Protein AF-A0A820KK23-F1 (afdb_monomer_lite)

Secondary structure (DSSP, 8-state):
------STT---EEEE-TT--EEEE-TT--HHHHHHHHHIIIIIS--HHHHHHTS-SS-EEEETTTTEEEEHHHHHHHHIIIIIGGGS-TT----

Radius of gyration: 14.83 Å; chains: 1; bounding box: 38×29×32 Å

Sequence (95 aa):
MLHFYSVNNEPTIITTDTNSTMKVSIPGYD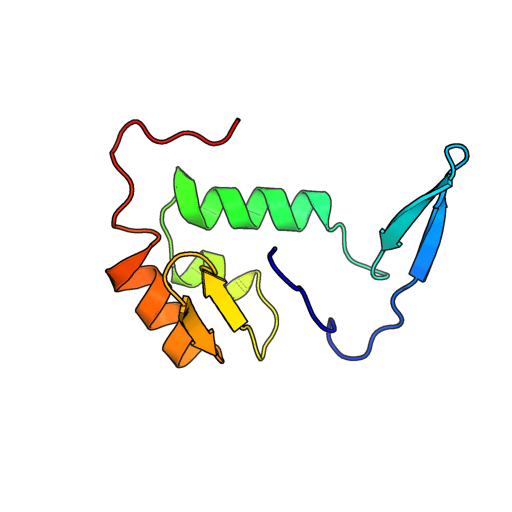LAALWDKHCEHEFNRRDVAATMLTMVSDPYVNHIPTMTGGVGAKDLSRFYEHHFINNNPEDFQII

Organism: NCBI:txid433720

Foldseek 3Di:
DADQDDDPPADFDFDQDPVRDTDTDGPPDDVVVLVVQLCCCQEVVLPLVSNLVSHHQFGWDAPVVVRDADTGSVRRSVCSVPPGSVPDDPPDDDD

InterPro domains:
  IPR009959 Polyketide cyclase SnoaL-like [PTHR38436] (5-94)

pLDDT: mean 78.09, std 17.92, range [29.95, 95.25]

Structure (mmCIF, N/CA/C/O backbone):
data_AF-A0A820KK23-F1
#
_entry.id   AF-A0A820KK23-F1
#
loop_
_atom_site.group_PDB
_atom_site.id
_atom_site.type_symbol
_atom_site.label_atom_id
_atom_site.label_alt_id
_atom_site.label_comp_id
_atom_site.label_asym_id
_atom_site.label_entity_id
_atom_site.label_seq_id
_atom_site.pdbx_PDB_ins_code
_atom_site.Cartn_x
_atom_site.Cartn_y
_atom_site.Cartn_z
_atom_site.occupancy
_atom_site.B_iso_or_equiv
_atom_site.auth_seq_id
_atom_site.auth_comp_id
_atom_site.auth_asym_id
_atom_site.auth_atom_id
_atom_site.pdbx_PDB_model_num
ATOM 1 N N . MET A 1 1 ? 7.358 8.828 3.922 1.00 29.95 1 MET A N 1
ATOM 2 C CA . MET A 1 1 ? 8.421 8.402 2.992 1.00 29.95 1 MET A CA 1
ATOM 3 C C . MET A 1 1 ? 8.349 6.890 2.921 1.00 29.95 1 MET A C 1
ATOM 5 O O . MET A 1 1 ? 8.709 6.237 3.891 1.00 29.95 1 MET A O 1
ATOM 9 N N . LEU A 1 2 ? 7.750 6.351 1.858 1.00 32.91 2 LEU A N 1
ATOM 10 C CA . LEU A 1 2 ? 7.745 4.912 1.603 1.00 32.91 2 LEU A CA 1
ATOM 11 C C . LEU A 1 2 ? 9.175 4.544 1.198 1.00 32.91 2 LEU A C 1
ATOM 13 O O . LEU A 1 2 ? 9.690 5.050 0.204 1.00 32.91 2 LEU A O 1
ATOM 17 N N . HIS A 1 3 ? 9.859 3.771 2.033 1.00 35.41 3 HIS A N 1
ATOM 18 C CA . HIS A 1 3 ? 11.171 3.240 1.695 1.00 35.41 3 HIS A CA 1
ATOM 19 C C . HIS A 1 3 ? 10.946 1.882 1.027 1.00 35.41 3 HIS A C 1
ATOM 21 O O . HIS A 1 3 ? 10.559 0.924 1.685 1.00 35.41 3 HIS A O 1
ATOM 27 N N . PHE A 1 4 ? 11.166 1.814 -0.282 1.00 38.22 4 PHE A N 1
ATOM 28 C CA . PHE A 1 4 ? 11.183 0.562 -1.030 1.00 38.22 4 PHE A CA 1
ATOM 29 C C . PHE A 1 4 ? 12.621 0.018 -0.985 1.00 38.22 4 PHE A C 1
ATOM 31 O O . PHE A 1 4 ? 13.472 0.493 -1.735 1.00 38.22 4 PHE A O 1
ATOM 38 N N . TYR A 1 5 ? 12.945 -0.907 -0.072 1.00 36.78 5 TYR A N 1
ATOM 39 C CA . TYR A 1 5 ? 14.233 -1.619 -0.133 1.00 36.78 5 TYR A CA 1
ATOM 40 C C . TYR A 1 5 ? 14.147 -2.857 -1.030 1.00 36.78 5 TYR A C 1
ATOM 42 O O . TYR A 1 5 ? 13.180 -3.608 -0.986 1.00 36.78 5 TYR A O 1
ATOM 50 N N . SER A 1 6 ? 15.230 -3.024 -1.796 1.00 38.69 6 SER A N 1
ATOM 51 C CA . SER A 1 6 ? 15.741 -4.198 -2.514 1.00 38.69 6 SER A CA 1
ATOM 52 C C . SER A 1 6 ? 14.719 -5.117 -3.184 1.00 38.69 6 SER A C 1
ATOM 54 O O . SER A 1 6 ? 14.170 -6.044 -2.591 1.00 38.69 6 SER A O 1
ATOM 56 N N . VAL A 1 7 ? 14.576 -4.922 -4.492 1.00 43.91 7 VAL A N 1
ATOM 57 C CA . VAL A 1 7 ? 14.015 -5.926 -5.394 1.00 43.91 7 VAL A CA 1
ATOM 58 C C . VAL A 1 7 ? 15.051 -7.039 -5.527 1.00 43.91 7 VAL A C 1
ATOM 60 O O . VAL A 1 7 ? 16.051 -6.877 -6.215 1.00 43.91 7 VAL A O 1
ATOM 63 N N . ASN A 1 8 ? 14.852 -8.144 -4.812 1.00 47.09 8 ASN A N 1
ATOM 64 C CA . ASN A 1 8 ? 15.457 -9.455 -5.077 1.00 47.09 8 ASN A CA 1
ATOM 65 C C . ASN A 1 8 ? 16.980 -9.512 -5.341 1.00 47.09 8 ASN A C 1
ATOM 67 O O . ASN A 1 8 ? 17.435 -10.441 -6.001 1.00 47.09 8 ASN A O 1
ATOM 71 N N . ASN A 1 9 ? 17.783 -8.586 -4.797 1.00 50.81 9 ASN A N 1
ATOM 72 C CA . ASN A 1 9 ? 19.234 -8.539 -5.030 1.00 50.81 9 ASN A CA 1
ATOM 73 C C . ASN A 1 9 ? 19.632 -8.228 -6.497 1.00 50.81 9 ASN A C 1
ATOM 75 O O . ASN A 1 9 ? 20.771 -8.485 -6.892 1.00 50.81 9 ASN A O 1
ATOM 79 N N . GLU A 1 10 ? 18.713 -7.656 -7.283 1.00 48.78 10 GLU A N 1
ATOM 80 C CA . GLU A 1 10 ? 18.983 -7.127 -8.624 1.00 48.78 10 GLU A CA 1
ATOM 81 C C . GLU A 1 10 ? 19.661 -5.747 -8.526 1.00 48.78 10 GLU A C 1
ATOM 83 O O . GLU A 1 10 ? 19.316 -4.946 -7.648 1.00 48.78 10 GLU A O 1
ATOM 88 N N . PRO A 1 11 ? 20.645 -5.432 -9.389 1.00 49.38 11 PRO A N 1
ATOM 89 C CA . PRO A 1 11 ? 21.402 -4.193 -9.284 1.00 49.38 11 PRO A CA 1
ATOM 90 C C . PRO A 1 11 ? 20.509 -2.980 -9.561 1.00 49.38 11 PRO A C 1
ATOM 92 O O . PRO A 1 11 ? 20.061 -2.752 -10.683 1.00 49.38 11 PRO A O 1
ATOM 95 N N . THR A 1 12 ? 20.296 -2.155 -8.537 1.00 55.69 12 THR A N 1
ATOM 96 C CA . THR A 1 12 ? 19.682 -0.833 -8.680 1.00 55.69 12 THR A CA 1
ATOM 97 C C . THR A 1 12 ? 20.584 0.062 -9.528 1.00 55.69 12 THR A C 1
ATOM 99 O O . THR A 1 12 ? 21.699 0.392 -9.118 1.00 55.69 12 THR A O 1
ATOM 102 N N . ILE A 1 13 ? 20.105 0.495 -10.695 1.00 57.81 13 ILE A N 1
ATOM 103 C CA . ILE A 1 13 ? 20.832 1.436 -11.548 1.00 57.81 13 ILE A CA 1
ATOM 104 C C . ILE A 1 13 ? 20.364 2.850 -11.203 1.00 57.81 13 ILE A C 1
ATOM 106 O O . ILE A 1 13 ? 19.215 3.224 -11.455 1.00 57.81 13 ILE A O 1
ATOM 110 N N . ILE A 1 14 ? 21.274 3.643 -10.637 1.00 56.69 14 ILE A N 1
ATOM 111 C CA . ILE A 1 14 ? 21.094 5.085 -10.449 1.00 56.69 14 ILE A CA 1
ATOM 112 C C . ILE A 1 14 ? 21.553 5.770 -11.735 1.00 56.69 14 ILE A C 1
ATOM 114 O O . ILE A 1 14 ? 22.741 5.776 -12.055 1.00 56.69 14 ILE A O 1
ATOM 118 N N . THR A 1 15 ? 20.606 6.331 -12.482 1.00 54.53 15 THR A N 1
ATOM 119 C CA . THR A 1 15 ? 20.891 7.140 -13.673 1.00 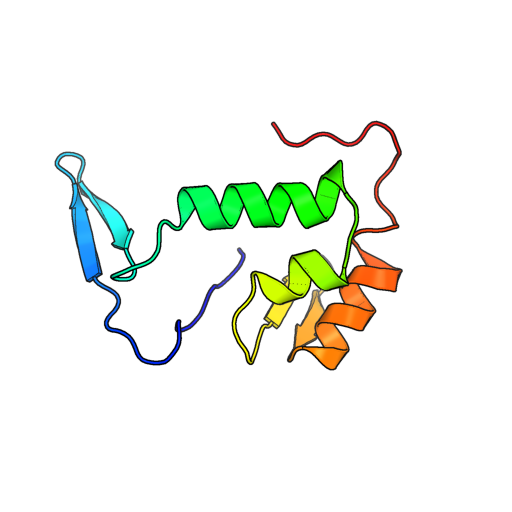54.53 15 THR A CA 1
ATOM 120 C C . THR A 1 15 ? 20.650 8.611 -13.368 1.00 54.53 15 THR A C 1
ATOM 122 O O . THR A 1 15 ? 19.645 8.962 -12.749 1.00 54.53 15 THR A O 1
ATOM 125 N N . THR A 1 16 ? 21.561 9.479 -13.795 1.00 46.97 16 THR A N 1
ATOM 126 C CA . THR A 1 16 ? 21.383 10.932 -13.710 1.00 46.97 16 THR A CA 1
ATOM 127 C C . THR A 1 16 ? 20.788 11.412 -15.025 1.00 46.97 16 THR A C 1
ATOM 129 O O . THR A 1 16 ? 21.390 11.199 -16.079 1.00 46.97 16 THR A O 1
ATOM 132 N N . ASP A 1 17 ? 19.611 12.037 -14.991 1.00 57.09 17 ASP A N 1
ATOM 133 C CA . ASP A 1 17 ? 19.100 12.718 -16.181 1.00 57.09 17 ASP A CA 1
ATOM 134 C C . ASP A 1 17 ? 19.757 14.094 -16.382 1.00 57.09 17 ASP A C 1
ATOM 136 O O . ASP A 1 17 ? 20.477 14.599 -15.519 1.00 57.09 17 ASP A O 1
ATOM 140 N N . THR A 1 18 ? 19.533 14.712 -17.545 1.00 60.19 18 THR A N 1
ATOM 141 C CA . THR A 1 18 ? 20.134 16.004 -17.932 1.00 60.19 18 THR A CA 1
ATOM 142 C C . THR A 1 18 ? 19.830 17.152 -16.961 1.00 60.19 18 THR A C 1
ATOM 144 O O . THR A 1 18 ? 20.516 18.169 -17.005 1.00 60.19 18 THR A O 1
ATOM 147 N N . ASN A 1 19 ? 18.848 16.989 -16.068 1.00 59.91 19 ASN A N 1
ATOM 148 C CA . ASN A 1 19 ? 18.470 17.961 -15.041 1.00 59.91 19 ASN A CA 1
ATOM 149 C C . ASN A 1 19 ? 19.078 17.657 -13.659 1.00 59.91 19 ASN A C 1
ATOM 151 O O . ASN A 1 19 ? 18.677 18.265 -12.671 1.00 59.91 19 ASN A O 1
ATOM 155 N N . SER A 1 20 ? 20.062 16.752 -13.570 1.00 56.56 20 SER A N 1
ATOM 156 C CA . SER A 1 20 ? 20.683 16.320 -12.304 1.00 56.56 20 SER A CA 1
ATOM 157 C C . SER A 1 20 ? 19.712 15.643 -11.327 1.00 56.56 20 SER A C 1
ATOM 159 O O . SER A 1 20 ? 19.990 15.554 -10.130 1.00 56.56 20 SER A O 1
ATOM 161 N N . THR A 1 21 ? 18.585 15.128 -11.823 1.00 58.44 21 THR A N 1
ATOM 162 C CA . THR A 1 21 ? 17.641 14.353 -11.016 1.00 58.44 21 THR A CA 1
ATOM 163 C C . THR A 1 21 ? 18.145 12.918 -10.940 1.00 58.44 21 THR A C 1
ATOM 165 O O . THR A 1 21 ? 18.385 12.282 -11.971 1.00 58.44 21 THR A O 1
ATOM 168 N N . MET A 1 22 ? 18.312 12.387 -9.727 1.00 56.78 22 MET A N 1
ATOM 169 C CA . MET A 1 22 ? 18.623 10.969 -9.558 1.00 56.78 22 MET A CA 1
ATOM 170 C C . MET A 1 22 ? 17.382 10.143 -9.892 1.00 56.78 22 MET A C 1
ATOM 172 O O . MET A 1 22 ? 16.384 10.194 -9.173 1.00 56.78 22 MET A O 1
ATOM 176 N N . LYS A 1 23 ? 17.448 9.370 -10.975 1.00 61.88 23 LYS A N 1
ATOM 177 C CA . LYS A 1 23 ? 16.442 8.371 -11.329 1.00 61.88 23 LYS A CA 1
ATOM 178 C C . LYS A 1 23 ? 16.924 7.006 -10.876 1.00 61.88 23 LYS A C 1
ATOM 180 O O . LYS A 1 23 ? 17.939 6.500 -11.354 1.00 61.88 23 LYS A O 1
ATOM 185 N N . VAL A 1 24 ? 16.178 6.428 -9.943 1.00 62.38 24 VAL A N 1
ATOM 186 C CA . VAL A 1 24 ? 16.341 5.039 -9.525 1.00 62.38 24 VAL A CA 1
ATOM 187 C C . VAL A 1 24 ? 15.582 4.173 -10.521 1.00 62.38 24 VAL A C 1
ATOM 189 O O . VAL A 1 24 ? 14.373 4.329 -10.673 1.00 62.38 24 VAL A O 1
ATOM 192 N N . SER A 1 25 ? 16.286 3.277 -11.206 1.00 68.12 25 SER A N 1
ATOM 193 C CA . SER A 1 25 ? 15.682 2.258 -12.065 1.00 68.12 25 SER A CA 1
ATOM 194 C C . SER A 1 25 ? 16.118 0.873 -11.609 1.00 68.12 25 SER A C 1
ATOM 196 O O . SER A 1 25 ? 17.274 0.666 -11.231 1.00 68.12 25 SER A O 1
ATOM 198 N N . ILE A 1 26 ? 15.186 -0.073 -11.636 1.00 69.94 26 ILE A N 1
ATOM 199 C CA . ILE A 1 26 ? 15.477 -1.482 -11.392 1.00 69.94 26 ILE A CA 1
ATOM 200 C C . ILE A 1 26 ? 15.329 -2.196 -12.743 1.00 69.94 26 ILE A C 1
ATOM 202 O O . ILE A 1 26 ? 14.254 -2.117 -13.345 1.00 69.94 26 ILE A O 1
ATOM 206 N N . PRO A 1 27 ? 16.388 -2.842 -13.267 1.00 74.38 27 PRO A N 1
ATOM 207 C CA . PRO A 1 27 ? 16.344 -3.517 -14.560 1.00 74.38 27 PRO A CA 1
ATOM 208 C C . PRO A 1 27 ? 15.179 -4.505 -14.655 1.00 74.38 27 PRO A C 1
ATOM 210 O O . PRO A 1 27 ? 14.962 -5.309 -13.755 1.00 74.38 27 PRO A O 1
ATOM 213 N N . GLY A 1 28 ? 14.422 -4.442 -15.753 1.00 78.25 28 GLY A N 1
ATOM 214 C CA . GLY A 1 28 ? 13.267 -5.317 -15.982 1.00 78.25 28 GLY A CA 1
ATOM 215 C C . GLY A 1 28 ? 11.959 -4.863 -15.327 1.00 78.25 28 GLY A C 1
ATOM 216 O O . GLY A 1 28 ? 10.940 -5.516 -15.540 1.00 78.25 28 GLY A O 1
ATOM 217 N N . TYR A 1 29 ? 11.953 -3.744 -14.594 1.00 76.12 29 TYR A N 1
ATOM 218 C CA . TYR A 1 29 ? 10.753 -3.212 -13.951 1.00 76.12 29 TYR A CA 1
ATOM 219 C C . TYR A 1 29 ? 10.452 -1.779 -14.391 1.00 76.12 29 TYR A C 1
ATOM 221 O O . TYR A 1 29 ? 11.285 -0.880 -14.274 1.00 76.12 29 TYR A O 1
ATOM 229 N N . ASP A 1 30 ? 9.217 -1.559 -14.841 1.00 84.12 30 ASP A N 1
ATOM 230 C CA . ASP A 1 30 ? 8.635 -0.225 -14.969 1.00 84.12 30 ASP A CA 1
ATOM 231 C C . ASP A 1 30 ? 8.010 0.166 -13.624 1.00 84.12 30 ASP A C 1
ATOM 233 O O . ASP A 1 30 ? 6.915 -0.276 -13.269 1.00 84.12 30 ASP A O 1
ATOM 237 N N . LEU A 1 31 ? 8.746 0.959 -12.844 1.00 82.56 31 LEU A N 1
ATOM 238 C CA . LEU A 1 31 ? 8.320 1.364 -11.504 1.00 82.56 31 LEU A CA 1
ATOM 239 C C . LEU A 1 31 ? 7.113 2.303 -11.530 1.00 82.56 31 LEU A C 1
ATOM 241 O O . LEU A 1 31 ? 6.339 2.289 -10.578 1.00 82.56 31 LEU A O 1
ATOM 245 N N . ALA A 1 32 ? 6.937 3.088 -12.598 1.00 84.88 32 ALA A N 1
ATOM 246 C CA . ALA A 1 32 ? 5.782 3.969 -12.732 1.00 84.88 32 ALA A CA 1
ATOM 247 C C . ALA A 1 32 ? 4.519 3.136 -12.970 1.00 84.88 32 ALA A C 1
ATOM 249 O O . ALA A 1 32 ? 3.552 3.259 -12.225 1.00 84.88 32 ALA A O 1
ATOM 250 N N . ALA A 1 33 ? 4.572 2.194 -13.914 1.00 84.38 33 ALA A N 1
ATOM 251 C CA . ALA A 1 33 ? 3.454 1.288 -14.159 1.00 84.38 33 ALA A CA 1
ATOM 252 C C . ALA A 1 33 ? 3.136 0.398 -12.940 1.00 84.38 33 ALA A C 1
ATOM 254 O O . ALA A 1 33 ? 1.969 0.118 -12.657 1.00 84.38 33 ALA A O 1
ATOM 255 N N . LEU A 1 34 ? 4.160 -0.051 -12.201 1.00 86.19 34 LEU A N 1
ATOM 256 C CA . LEU A 1 34 ? 3.964 -0.820 -10.969 1.00 86.19 34 LEU A CA 1
ATOM 257 C C . LEU A 1 34 ? 3.293 0.024 -9.878 1.00 86.19 34 LEU A C 1
ATOM 259 O O . LEU A 1 34 ? 2.391 -0.472 -9.205 1.00 86.19 34 LEU A O 1
ATOM 263 N N . TRP A 1 35 ? 3.710 1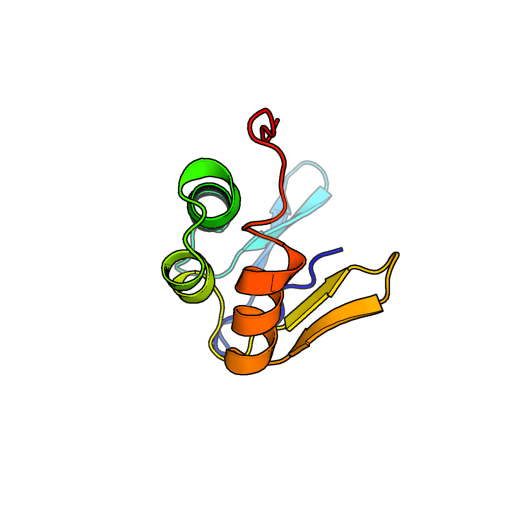.282 -9.726 1.00 86.50 35 TRP A N 1
ATOM 264 C CA . TRP A 1 35 ? 3.105 2.231 -8.795 1.00 86.50 35 TRP A CA 1
ATOM 265 C C . TRP A 1 35 ? 1.637 2.505 -9.133 1.00 86.50 35 TRP A C 1
ATOM 267 O O . TRP A 1 35 ? 0.782 2.376 -8.261 1.00 86.50 35 TRP A O 1
ATOM 277 N N . ASP A 1 36 ? 1.321 2.780 -10.398 1.00 89.81 36 ASP A N 1
ATOM 278 C CA . ASP A 1 36 ? -0.058 3.030 -10.831 1.00 89.81 36 ASP A CA 1
ATOM 279 C C . ASP A 1 36 ? -0.964 1.831 -10.522 1.00 89.81 36 ASP A C 1
ATOM 281 O O . ASP A 1 36 ? -2.056 1.984 -9.971 1.00 89.81 36 ASP A O 1
ATOM 285 N N . LYS A 1 37 ? -0.477 0.614 -10.795 1.00 88.44 37 LYS A N 1
ATOM 286 C CA . LYS A 1 37 ? -1.196 -0.626 -10.483 1.00 88.44 37 LYS A CA 1
ATOM 287 C C . LYS A 1 37 ? -1.367 -0.844 -8.976 1.00 88.44 37 LYS A C 1
ATOM 289 O O . LYS A 1 37 ? -2.423 -1.295 -8.534 1.00 88.44 37 LYS A O 1
ATOM 294 N N . HIS A 1 38 ? -0.343 -0.527 -8.187 1.00 90.44 38 HIS A N 1
ATOM 295 C CA . HIS A 1 38 ? -0.404 -0.582 -6.728 1.00 90.44 38 HIS A CA 1
ATOM 296 C C . HIS A 1 38 ? -1.507 0.337 -6.191 1.00 90.44 38 HIS A C 1
ATOM 298 O O . HIS A 1 38 ? -2.392 -0.113 -5.461 1.00 90.44 38 HIS A O 1
ATOM 304 N N . CYS A 1 39 ? -1.508 1.599 -6.626 1.00 90.56 39 CYS A N 1
ATOM 305 C CA . CYS A 1 39 ? -2.512 2.588 -6.258 1.00 90.56 39 CYS A CA 1
ATOM 306 C C . CYS A 1 39 ? -3.921 2.195 -6.725 1.00 90.56 39 CYS A C 1
ATOM 308 O O . CYS A 1 39 ? -4.891 2.363 -5.984 1.00 90.56 39 CYS A O 1
ATOM 310 N N . GLU A 1 40 ? -4.061 1.622 -7.921 1.00 90.88 40 GLU A N 1
ATOM 311 C CA . GLU A 1 40 ? -5.342 1.090 -8.389 1.00 90.88 40 GLU A CA 1
ATOM 312 C C . GLU A 1 40 ? -5.891 0.028 -7.420 1.00 90.88 40 GLU A C 1
ATOM 314 O O . GLU A 1 40 ? -7.075 0.054 -7.069 1.00 90.88 40 GLU A O 1
ATOM 319 N N . HIS A 1 41 ? -5.041 -0.895 -6.960 1.00 90.12 41 HIS A N 1
ATOM 320 C CA . HIS A 1 41 ? -5.433 -1.935 -6.009 1.00 90.12 41 HIS A CA 1
ATOM 321 C C . HIS A 1 41 ? -5.785 -1.368 -4.627 1.00 90.12 41 HIS A C 1
ATOM 323 O O . HIS A 1 41 ? -6.790 -1.784 -4.053 1.00 90.12 41 HIS A O 1
ATOM 329 N N . GLU A 1 42 ? -5.035 -0.384 -4.129 1.00 88.69 42 GLU A N 1
ATOM 330 C CA . GLU A 1 42 ? -5.279 0.230 -2.818 1.00 88.69 42 GLU A CA 1
ATOM 331 C C . GLU A 1 42 ? -6.547 1.090 -2.772 1.00 88.69 42 GLU A C 1
ATOM 333 O O . GLU A 1 42 ? -7.309 1.009 -1.808 1.00 88.69 42 GLU A O 1
ATOM 338 N N . PHE A 1 43 ? -6.791 1.911 -3.795 1.00 88.38 43 PHE A N 1
ATOM 339 C CA . PHE A 1 43 ? -7.762 3.004 -3.688 1.00 88.38 43 PHE A CA 1
ATOM 340 C C . PHE A 1 43 ? -8.995 2.836 -4.570 1.00 88.38 43 PHE A C 1
ATOM 342 O O . PHE A 1 43 ? -10.084 3.220 -4.152 1.00 88.38 43 PHE A O 1
ATOM 349 N N . ASN A 1 44 ? -8.853 2.238 -5.756 1.00 87.62 44 ASN A N 1
ATOM 350 C CA . ASN A 1 44 ? -9.987 2.009 -6.653 1.00 87.62 44 ASN A CA 1
ATOM 351 C C . ASN A 1 44 ? -10.644 0.654 -6.359 1.00 87.62 44 ASN A C 1
ATOM 353 O O . ASN A 1 44 ? -11.822 0.573 -6.021 1.00 87.62 44 ASN A O 1
ATOM 357 N N . ARG A 1 45 ? -9.858 -0.427 -6.422 1.00 89.75 45 ARG A N 1
ATOM 358 C CA . ARG A 1 45 ? -10.357 -1.794 -6.202 1.00 89.75 45 ARG A CA 1
ATOM 359 C C . ARG A 1 45 ? -10.479 -2.164 -4.729 1.00 89.75 45 ARG A C 1
ATOM 361 O O . ARG A 1 45 ? -11.262 -3.052 -4.404 1.00 89.75 45 ARG A O 1
ATOM 368 N N . ARG A 1 46 ? -9.695 -1.507 -3.870 1.00 89.88 46 ARG A N 1
ATOM 369 C CA . ARG A 1 46 ? -9.631 -1.740 -2.421 1.00 89.88 46 ARG A C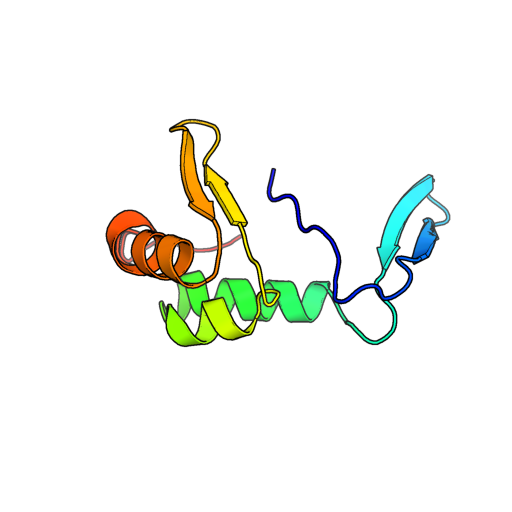A 1
ATOM 370 C C . ARG A 1 46 ? -9.379 -3.219 -2.087 1.00 89.88 46 ARG A C 1
ATOM 372 O O . ARG A 1 46 ? -10.006 -3.807 -1.212 1.00 89.88 46 ARG A O 1
ATOM 379 N N . ASP A 1 47 ? -8.454 -3.822 -2.830 1.00 93.06 47 ASP A N 1
ATOM 380 C CA . ASP A 1 47 ? -8.164 -5.256 -2.840 1.00 93.06 47 ASP A CA 1
ATOM 381 C C . ASP A 1 47 ? -6.799 -5.518 -2.194 1.00 93.06 47 ASP A C 1
ATOM 383 O O . ASP A 1 47 ? -5.756 -5.442 -2.844 1.00 93.06 47 ASP A O 1
ATOM 387 N N . VAL A 1 48 ? -6.815 -5.837 -0.896 1.00 91.94 48 VAL A N 1
ATOM 388 C CA . VAL A 1 48 ? -5.602 -6.077 -0.097 1.00 91.94 48 VAL A CA 1
ATOM 389 C C . VAL A 1 48 ? -4.732 -7.168 -0.722 1.00 91.94 48 VAL A C 1
ATOM 391 O O . VAL A 1 48 ? -3.516 -7.011 -0.804 1.00 91.94 48 VAL A O 1
ATOM 394 N N . ALA A 1 49 ? -5.332 -8.267 -1.186 1.00 92.88 49 ALA A N 1
ATOM 395 C CA . ALA A 1 49 ? -4.580 -9.385 -1.742 1.00 92.88 49 ALA A CA 1
ATOM 396 C C . ALA A 1 49 ? -3.865 -8.977 -3.036 1.00 92.88 49 ALA A C 1
ATOM 398 O O . ALA A 1 49 ? -2.673 -9.249 -3.191 1.00 92.88 49 ALA A O 1
ATOM 399 N N . ALA A 1 50 ? -4.561 -8.275 -3.936 1.00 91.06 50 ALA A N 1
ATOM 400 C CA . ALA A 1 50 ? -3.959 -7.755 -5.158 1.00 91.06 50 ALA A CA 1
ATOM 401 C C . ALA A 1 50 ? -2.864 -6.717 -4.867 1.00 91.06 50 ALA A C 1
ATOM 403 O O . ALA A 1 50 ? -1.803 -6.767 -5.489 1.00 91.06 50 ALA A O 1
ATOM 404 N N . THR A 1 51 ? -3.067 -5.829 -3.890 1.00 91.44 51 THR A N 1
ATOM 405 C CA . THR A 1 51 ? -2.043 -4.872 -3.453 1.00 91.44 51 THR A CA 1
ATOM 406 C C . THR A 1 51 ? -0.783 -5.587 -2.970 1.00 91.44 51 THR A C 1
ATOM 408 O O . THR A 1 51 ? 0.316 -5.275 -3.427 1.00 91.44 51 THR A O 1
ATOM 411 N N . MET A 1 52 ? -0.913 -6.594 -2.107 1.00 92.19 52 MET A N 1
ATOM 412 C CA . MET A 1 52 ? 0.241 -7.323 -1.572 1.00 92.19 52 MET A CA 1
ATOM 413 C C . MET A 1 52 ? 1.036 -8.060 -2.661 1.00 92.19 52 MET A C 1
ATOM 415 O O . MET A 1 52 ? 2.255 -8.159 -2.554 1.00 92.19 52 MET A O 1
ATOM 419 N N . LEU A 1 53 ? 0.388 -8.509 -3.746 1.00 91.50 53 LEU A N 1
ATOM 420 C CA . LEU A 1 53 ? 1.061 -9.134 -4.898 1.00 91.50 53 LEU A CA 1
ATOM 421 C C . LEU A 1 53 ? 1.944 -8.171 -5.706 1.00 91.50 53 LEU A C 1
ATOM 423 O O . LEU A 1 53 ? 2.772 -8.623 -6.495 1.00 91.50 53 LEU A O 1
ATOM 427 N N . THR A 1 54 ? 1.769 -6.860 -5.542 1.00 89.31 54 THR A N 1
ATOM 428 C CA . THR A 1 54 ? 2.625 -5.849 -6.189 1.00 89.31 54 THR A CA 1
ATOM 429 C C . THR A 1 54 ? 3.837 -5.462 -5.339 1.00 89.31 54 THR A C 1
ATOM 431 O O . THR A 1 54 ? 4.695 -4.712 -5.801 1.00 89.31 54 THR A O 1
ATOM 434 N N . MET A 1 55 ? 3.921 -5.968 -4.106 1.00 88.88 55 MET A N 1
ATOM 435 C CA . MET A 1 55 ? 5.039 -5.723 -3.203 1.00 88.88 55 MET A CA 1
ATOM 436 C C . MET A 1 55 ? 6.104 -6.826 -3.296 1.00 88.88 55 MET A C 1
ATOM 438 O O . MET A 1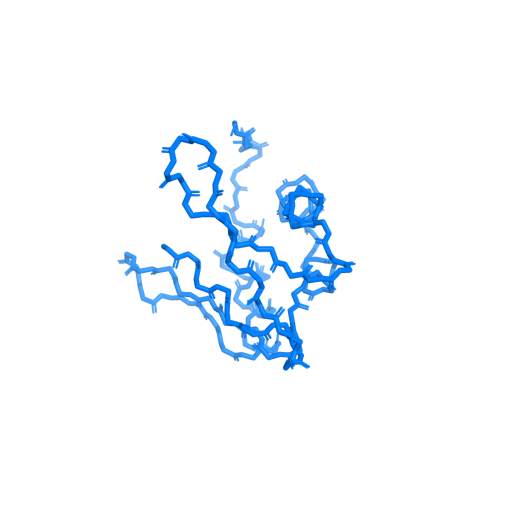 55 ? 5.889 -7.903 -3.850 1.00 88.88 55 MET A O 1
ATOM 442 N N . VAL A 1 56 ? 7.277 -6.548 -2.728 1.00 85.69 56 VAL A N 1
ATOM 443 C CA . VAL A 1 56 ? 8.353 -7.535 -2.549 1.00 85.69 56 VAL A CA 1
ATOM 444 C C . VAL A 1 56 ? 7.963 -8.625 -1.540 1.00 85.69 56 VAL A C 1
ATOM 446 O O . VAL A 1 56 ? 7.000 -8.475 -0.791 1.00 85.69 56 VAL A O 1
ATOM 449 N N . SER A 1 57 ? 8.732 -9.718 -1.489 1.00 85.31 57 SER A N 1
ATOM 450 C CA . SER A 1 57 ? 8.451 -10.872 -0.617 1.00 85.31 57 SER A CA 1
ATOM 451 C C . SER A 1 57 ? 8.490 -10.556 0.881 1.00 85.31 57 SER A C 1
ATOM 453 O O . SER A 1 57 ? 7.780 -11.198 1.653 1.00 85.31 57 SER A O 1
ATOM 455 N N . ASP A 1 58 ? 9.312 -9.586 1.289 1.00 87.94 58 ASP A N 1
ATOM 456 C CA . ASP A 1 58 ? 9.415 -9.113 2.674 1.00 87.94 58 ASP A CA 1
ATOM 457 C C . ASP A 1 58 ? 9.108 -7.606 2.753 1.00 87.94 58 ASP A C 1
ATOM 459 O O . ASP A 1 58 ? 10.018 -6.774 2.795 1.00 87.94 58 ASP A O 1
ATOM 463 N N . PRO A 1 59 ? 7.823 -7.220 2.655 1.00 90.06 59 PRO A N 1
ATOM 464 C CA . PRO A 1 59 ? 7.433 -5.823 2.574 1.00 90.06 59 PRO A CA 1
ATOM 465 C C . PRO A 1 59 ? 7.349 -5.184 3.959 1.00 90.06 59 PRO A C 1
ATOM 467 O O . PRO A 1 59 ? 7.040 -5.844 4.948 1.00 90.06 59 PRO A O 1
ATOM 470 N N . TYR A 1 60 ? 7.540 -3.871 4.039 1.00 91.06 60 TYR A N 1
ATOM 471 C CA . TYR A 1 60 ? 7.277 -3.125 5.264 1.00 91.06 60 TYR A CA 1
ATOM 472 C C . TYR A 1 60 ? 6.749 -1.726 4.955 1.00 91.06 60 TYR A C 1
ATOM 474 O O . TYR A 1 60 ? 7.151 -1.088 3.982 1.00 91.06 60 TYR A O 1
ATOM 482 N N . VAL A 1 61 ? 5.871 -1.225 5.820 1.00 91.81 61 VAL A N 1
ATOM 483 C CA . VAL A 1 61 ? 5.343 0.142 5.748 1.00 91.81 61 VAL A CA 1
ATOM 484 C C . VAL A 1 61 ? 5.279 0.716 7.153 1.00 91.81 61 VAL A C 1
ATOM 486 O O . VAL A 1 61 ? 4.917 0.019 8.098 1.00 91.81 61 VAL A O 1
ATOM 489 N N . ASN A 1 62 ? 5.620 1.998 7.283 1.00 91.50 62 ASN A N 1
ATOM 490 C CA . ASN A 1 62 ? 5.420 2.766 8.505 1.00 91.50 62 ASN A CA 1
ATOM 491 C C . ASN A 1 62 ? 4.785 4.126 8.176 1.00 91.50 62 ASN A C 1
ATOM 493 O O . ASN A 1 62 ? 5.395 4.979 7.522 1.00 91.50 62 ASN A O 1
ATOM 497 N N . HIS A 1 63 ? 3.572 4.344 8.671 1.00 87.62 63 HIS A N 1
ATOM 498 C CA . HIS A 1 63 ? 2.917 5.641 8.724 1.00 87.62 63 HIS A CA 1
ATOM 499 C C . HIS A 1 63 ? 3.566 6.473 9.830 1.00 87.62 63 HIS A C 1
ATOM 501 O O . HIS A 1 63 ? 3.130 6.461 10.978 1.00 87.62 63 HIS A O 1
ATOM 507 N N . ILE A 1 64 ? 4.605 7.229 9.460 1.00 90.75 64 ILE A N 1
ATOM 508 C CA . ILE A 1 64 ? 5.427 8.037 10.379 1.00 90.75 64 ILE A CA 1
ATOM 509 C C . ILE A 1 64 ? 4.619 8.860 11.400 1.00 90.75 64 ILE A C 1
ATOM 511 O O . ILE A 1 64 ? 4.991 8.829 12.571 1.00 90.75 64 ILE A O 1
ATOM 515 N N . PRO A 1 65 ? 3.519 9.558 11.040 1.00 90.31 65 PRO A N 1
ATOM 516 C CA . PRO A 1 65 ? 2.791 10.384 12.008 1.00 90.31 65 PRO A CA 1
ATOM 517 C C . PRO A 1 65 ? 2.198 9.596 13.181 1.00 90.31 65 PRO A C 1
ATOM 519 O O . PRO A 1 65 ? 2.027 10.145 14.265 1.00 90.31 65 PRO A O 1
ATOM 522 N N . THR A 1 66 ? 1.872 8.322 12.963 1.00 88.81 66 THR A N 1
ATOM 523 C CA . THR A 1 66 ? 1.223 7.454 13.954 1.00 88.81 66 THR A CA 1
ATOM 524 C C . THR A 1 66 ? 2.107 6.290 14.386 1.00 88.81 66 THR A C 1
ATOM 526 O O . THR A 1 66 ? 1.728 5.550 15.289 1.00 88.81 66 THR A O 1
ATOM 529 N N . MET A 1 67 ? 3.278 6.124 13.763 1.00 91.12 67 MET A N 1
ATOM 530 C CA . MET A 1 67 ? 4.171 4.979 13.944 1.00 91.12 67 MET A CA 1
ATOM 531 C C . MET A 1 67 ? 3.447 3.630 13.779 1.00 91.12 67 MET A C 1
ATOM 533 O O . MET A 1 67 ? 3.762 2.656 14.460 1.00 91.12 67 MET A O 1
ATOM 537 N N . THR A 1 68 ? 2.445 3.582 12.893 1.00 90.81 68 THR A N 1
ATOM 538 C CA . THR A 1 68 ? 1.652 2.375 12.607 1.00 90.81 68 THR A CA 1
ATOM 539 C C . THR A 1 68 ? 2.016 1.779 11.257 1.00 90.81 68 THR A C 1
ATOM 541 O O . THR A 1 68 ? 2.470 2.480 10.357 1.00 90.81 68 THR A O 1
ATOM 544 N N . GLY A 1 69 ? 1.815 0.476 11.097 1.00 91.25 69 GLY A N 1
ATOM 545 C CA . GLY A 1 69 ? 2.137 -0.217 9.860 1.00 91.25 69 GLY A CA 1
ATOM 546 C C . GLY A 1 69 ? 2.306 -1.713 10.076 1.00 91.25 69 GLY A C 1
ATOM 547 O O . GLY A 1 69 ? 1.691 -2.284 10.978 1.00 91.25 69 GLY A O 1
ATOM 548 N N . GLY A 1 70 ? 3.161 -2.333 9.268 1.00 92.88 70 GLY A N 1
ATOM 549 C CA . GLY A 1 70 ? 3.464 -3.759 9.351 1.00 92.88 70 GLY A CA 1
ATOM 550 C C . GLY A 1 70 ? 4.817 -4.099 8.735 1.00 92.88 70 GLY A C 1
ATOM 551 O O . GLY A 1 70 ? 5.308 -3.371 7.870 1.00 92.88 70 GLY A O 1
ATOM 552 N N . VAL A 1 71 ? 5.409 -5.199 9.203 1.00 93.12 71 VAL A N 1
ATOM 553 C CA . VAL A 1 71 ? 6.666 -5.773 8.702 1.00 93.12 71 VAL A CA 1
ATOM 554 C C . VAL A 1 71 ? 6.398 -7.209 8.264 1.00 93.12 71 VAL A C 1
ATOM 556 O O . VAL A 1 71 ? 5.796 -7.990 8.998 1.00 93.12 71 VAL A O 1
ATOM 559 N N . GLY A 1 72 ? 6.837 -7.556 7.063 1.00 92.25 72 GLY A N 1
ATOM 560 C CA . GLY A 1 72 ? 6.521 -8.818 6.420 1.00 92.25 72 GLY A CA 1
ATOM 561 C C . GLY A 1 72 ? 5.079 -8.882 5.910 1.00 92.25 72 GLY A C 1
ATOM 562 O O . GLY A 1 72 ? 4.191 -8.115 6.296 1.00 92.25 72 GLY A O 1
ATOM 563 N N . ALA A 1 73 ? 4.828 -9.853 5.030 1.00 90.69 73 ALA A N 1
ATOM 564 C CA . ALA A 1 73 ? 3.560 -9.959 4.312 1.00 90.69 73 ALA A CA 1
ATOM 565 C C . ALA A 1 73 ? 2.350 -10.104 5.248 1.00 90.69 73 ALA A C 1
ATOM 567 O O . ALA A 1 73 ? 1.298 -9.520 4.999 1.00 90.69 73 ALA A O 1
ATOM 568 N N . LYS A 1 74 ? 2.493 -10.857 6.343 1.00 95.19 74 LYS A N 1
ATOM 569 C CA . LYS A 1 74 ? 1.396 -11.144 7.274 1.00 95.19 74 LYS A CA 1
ATOM 570 C C . LYS A 1 74 ? 0.929 -9.898 8.027 1.00 95.19 74 LYS A C 1
ATOM 572 O O . LYS A 1 74 ? -0.261 -9.584 8.003 1.00 95.19 74 LYS A O 1
ATOM 577 N N . ASP A 1 75 ? 1.848 -9.205 8.695 1.00 95.00 75 ASP A N 1
ATOM 578 C CA . ASP A 1 75 ? 1.487 -8.065 9.542 1.00 95.00 75 ASP A CA 1
ATOM 579 C C . ASP A 1 75 ? 1.050 -6.874 8.691 1.00 95.00 75 ASP A C 1
ATOM 581 O O . ASP A 1 75 ? 0.114 -6.163 9.061 1.00 95.00 75 ASP A O 1
ATOM 585 N N . LEU A 1 76 ? 1.662 -6.706 7.515 1.00 93.88 76 LEU A N 1
ATOM 586 C CA . LEU A 1 76 ? 1.272 -5.662 6.581 1.00 93.88 76 LEU A CA 1
ATOM 587 C C . LEU A 1 76 ? -0.105 -5.915 5.955 1.00 93.88 76 LEU A C 1
ATOM 589 O O . LEU A 1 76 ? -0.919 -4.995 5.936 1.00 93.88 76 LEU A O 1
ATOM 593 N N . SER A 1 77 ? -0.419 -7.151 5.543 1.00 94.19 77 SER A N 1
ATOM 594 C CA . SER A 1 77 ? -1.761 -7.493 5.031 1.00 94.19 77 SER A CA 1
ATOM 595 C C . SER A 1 77 ? -2.841 -7.192 6.070 1.00 94.19 77 SER A C 1
ATOM 597 O O . SER A 1 77 ? -3.839 -6.543 5.762 1.00 94.19 77 SER A O 1
ATOM 599 N N . ARG A 1 78 ? -2.607 -7.592 7.330 1.00 95.25 78 ARG A N 1
ATOM 600 C CA . ARG A 1 78 ? -3.512 -7.298 8.450 1.00 95.25 78 ARG A CA 1
ATOM 601 C C . ARG A 1 78 ? -3.691 -5.790 8.648 1.00 95.25 78 ARG A C 1
ATOM 603 O O . ARG A 1 78 ? -4.802 -5.326 8.899 1.00 95.25 78 ARG A O 1
ATOM 610 N N . PHE A 1 79 ? -2.599 -5.026 8.595 1.00 94.38 79 PHE A N 1
ATOM 611 C CA . PHE A 1 79 ? -2.659 -3.573 8.729 1.00 94.38 79 PHE A CA 1
ATOM 612 C C . PHE A 1 79 ? -3.475 -2.947 7.589 1.00 94.38 79 PHE A C 1
ATOM 614 O O . PHE A 1 79 ? -4.356 -2.127 7.847 1.00 94.38 79 PHE A O 1
ATOM 621 N N . TYR A 1 80 ? -3.252 -3.385 6.351 1.00 93.75 80 TYR A N 1
ATOM 622 C CA . TYR A 1 80 ? -3.966 -2.887 5.176 1.00 93.75 80 TYR A CA 1
ATOM 623 C C . TYR A 1 80 ? -5.465 -3.163 5.245 1.00 93.75 80 TYR A C 1
ATOM 625 O O . TYR A 1 80 ? -6.265 -2.257 5.007 1.00 93.75 80 TYR A O 1
ATOM 633 N N . GLU A 1 81 ? -5.842 -4.374 5.645 1.00 94.19 81 GLU A N 1
ATOM 634 C CA . GLU A 1 81 ? -7.236 -4.798 5.755 1.00 94.19 81 GLU A CA 1
ATOM 635 C C . GLU A 1 81 ? -8.025 -4.013 6.809 1.00 94.19 81 GLU A C 1
ATOM 637 O O . GLU A 1 81 ? -9.164 -3.617 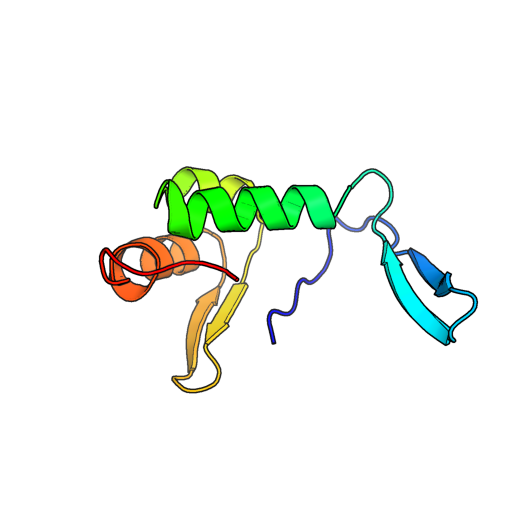6.555 1.00 94.19 81 GLU A O 1
ATOM 642 N N . HIS A 1 82 ? -7.436 -3.777 7.985 1.00 93.00 82 HIS A N 1
ATOM 643 C CA . HIS A 1 82 ? -8.168 -3.233 9.135 1.00 93.00 82 HIS A CA 1
ATOM 644 C C . HIS A 1 82 ? -7.950 -1.740 9.388 1.00 93.00 82 HIS A C 1
ATOM 646 O O . HIS A 1 82 ? -8.748 -1.117 10.092 1.00 93.00 82 HIS A O 1
ATOM 652 N N . HIS A 1 83 ? -6.864 -1.160 8.874 1.00 90.19 83 HIS A N 1
ATOM 653 C CA . HIS A 1 83 ? -6.439 0.187 9.258 1.00 90.19 83 HIS A CA 1
ATOM 654 C C . HIS A 1 83 ? -6.205 1.138 8.083 1.00 90.19 83 HIS A C 1
ATOM 656 O O . HIS A 1 83 ? -6.128 2.339 8.329 1.00 90.19 83 HIS A O 1
ATOM 662 N N . PHE A 1 84 ? -6.149 0.647 6.839 1.00 89.25 84 PHE A N 1
ATOM 663 C CA . PHE A 1 84 ? -5.832 1.480 5.678 1.00 89.25 84 PHE A CA 1
ATOM 664 C C . PHE A 1 84 ? -6.852 1.354 4.538 1.00 89.25 84 PHE A C 1
ATOM 666 O O . PHE A 1 84 ? -7.779 2.158 4.470 1.00 89.25 84 PHE A O 1
ATOM 673 N N . ILE A 1 85 ? -6.735 0.338 3.677 1.00 87.81 85 ILE A N 1
ATOM 674 C CA . ILE A 1 85 ? -7.475 0.226 2.407 1.00 87.81 85 ILE A CA 1
ATOM 675 C C . ILE A 1 85 ? -8.996 0.339 2.603 1.00 87.81 85 ILE A C 1
ATOM 677 O O . ILE A 1 85 ? -9.684 1.029 1.850 1.00 87.81 85 ILE A O 1
ATOM 681 N N . ASN A 1 86 ? -9.545 -0.274 3.651 1.00 84.88 86 ASN A N 1
ATOM 682 C CA . ASN A 1 86 ? -10.990 -0.284 3.897 1.00 84.88 86 ASN A CA 1
ATOM 683 C C . ASN A 1 86 ? -11.512 0.912 4.710 1.00 84.88 86 ASN A C 1
ATOM 685 O O . ASN A 1 86 ? -12.722 1.076 4.812 1.00 84.88 86 ASN A O 1
ATOM 689 N N . ASN A 1 87 ? -10.639 1.779 5.233 1.00 83.31 87 ASN A N 1
ATOM 690 C CA . ASN A 1 87 ? -11.039 2.900 6.096 1.00 83.31 87 ASN A CA 1
ATOM 691 C C . ASN A 1 87 ? -11.100 4.259 5.381 1.00 83.31 87 ASN A C 1
ATOM 693 O O . ASN A 1 87 ? -11.452 5.260 6.002 1.00 83.31 87 ASN A O 1
ATOM 697 N N . ASN A 1 88 ? -10.777 4.314 4.088 1.00 77.69 88 ASN A N 1
ATOM 698 C CA . ASN A 1 88 ? -10.874 5.548 3.307 1.00 77.69 88 ASN A CA 1
ATOM 699 C C . ASN A 1 88 ? -12.351 5.879 2.995 1.00 77.69 88 ASN A C 1
ATOM 701 O O . ASN A 1 88 ? -13.104 4.956 2.665 1.00 77.69 88 ASN A O 1
ATOM 705 N N . PRO A 1 89 ? -12.779 7.152 3.054 1.00 82.94 89 PRO A N 1
ATOM 706 C CA . PRO A 1 89 ? -14.145 7.544 2.701 1.00 82.94 89 PRO A CA 1
ATOM 707 C C . PRO A 1 89 ? -14.456 7.264 1.218 1.00 82.94 89 PRO A C 1
ATOM 709 O O . PRO A 1 89 ? -13.548 7.044 0.414 1.00 82.94 89 PRO A O 1
ATOM 712 N N . GLU A 1 90 ? -15.743 7.214 0.859 1.00 80.12 90 GLU A N 1
ATOM 713 C CA . GLU A 1 90 ? -16.194 6.849 -0.499 1.00 80.12 90 GLU A CA 1
ATOM 714 C C . GLU A 1 90 ? -15.772 7.858 -1.579 1.00 80.12 90 GLU A C 1
ATOM 716 O O . GLU A 1 90 ? -15.636 7.493 -2.743 1.00 80.12 90 GLU A O 1
ATOM 721 N N . ASP A 1 91 ? -15.538 9.113 -1.200 1.00 83.44 91 ASP A N 1
ATOM 722 C CA . ASP A 1 91 ? -15.147 10.215 -2.082 1.00 83.44 91 ASP A CA 1
ATOM 723 C C . ASP A 1 91 ? -13.624 10.388 -2.216 1.00 83.44 91 ASP A C 1
ATOM 725 O O . ASP A 1 91 ? -13.157 11.340 -2.844 1.00 83.44 91 ASP A O 1
ATOM 729 N N . PHE A 1 92 ? -12.828 9.477 -1.649 1.00 81.44 92 PHE A N 1
ATOM 730 C CA . PHE A 1 92 ? -11.374 9.538 -1.744 1.00 81.44 92 PHE A CA 1
ATOM 731 C C . PHE A 1 92 ? -10.885 9.333 -3.188 1.00 81.44 92 PHE A C 1
ATOM 733 O O . PHE A 1 92 ? -11.246 8.358 -3.848 1.00 81.44 92 PHE A O 1
ATOM 740 N N . GLN A 1 93 ? -9.995 10.214 -3.655 1.00 76.75 93 GLN A N 1
ATOM 741 C CA . GLN A 1 93 ? -9.359 10.127 -4.971 1.00 76.75 93 GLN A CA 1
ATOM 742 C C . GLN A 1 93 ? -7.858 10.423 -4.885 1.00 76.75 93 GLN A C 1
ATOM 744 O O . GLN A 1 93 ? -7.428 11.291 -4.124 1.00 76.75 93 GLN A O 1
ATOM 749 N N . ILE A 1 94 ? -7.071 9.716 -5.700 1.00 76.88 94 ILE A N 1
ATOM 750 C CA . ILE A 1 94 ? -5.670 10.062 -5.973 1.00 76.88 94 ILE A CA 1
ATOM 751 C C . ILE A 1 94 ? -5.633 11.154 -7.049 1.00 76.88 94 ILE A C 1
ATOM 753 O O . ILE A 1 94 ? -6.332 11.033 -8.057 1.00 76.88 94 ILE A O 1
ATOM 757 N N . ILE A 1 95 ? -4.815 12.190 -6.824 1.00 72.50 95 ILE A N 1
ATOM 758 C CA . ILE A 1 95 ? -4.531 13.301 -7.753 1.00 72.50 95 ILE A CA 1
ATOM 759 C C . ILE A 1 95 ? -3.136 13.201 -8.362 1.00 72.50 95 ILE A C 1
ATOM 761 O O . ILE A 1 95 ? -2.226 12.699 -7.662 1.00 72.50 95 ILE A O 1
#